Protein AF-A0A8W8MI41-F1 (afdb_monomer_lite)

Radius of gyration: 26.82 Å; chains: 1; bounding box: 64×25×85 Å

Structure (mmCIF, N/CA/C/O backbone):
data_AF-A0A8W8MI41-F1
#
_entry.id   AF-A0A8W8MI41-F1
#
loop_
_atom_site.group_PDB
_atom_site.id
_atom_site.type_symbol
_atom_site.label_atom_id
_atom_site.label_alt_id
_atom_site.label_comp_id
_atom_site.label_asym_id
_atom_site.label_entity_id
_atom_site.label_seq_id
_atom_site.pdbx_PDB_ins_code
_atom_site.Cartn_x
_atom_site.Cartn_y
_atom_site.Cartn_z
_atom_site.occupancy
_atom_site.B_iso_or_equiv
_atom_site.auth_seq_id
_atom_site.auth_comp_id
_atom_site.auth_asym_id
_atom_site.auth_atom_id
_atom_site.pdbx_PDB_model_num
ATOM 1 N N . MET A 1 1 ? -37.452 16.919 -21.781 1.00 44.41 1 MET A N 1
ATOM 2 C CA . MET A 1 1 ? -37.397 16.561 -20.348 1.00 44.41 1 MET A CA 1
ATOM 3 C C . MET A 1 1 ? -36.149 15.723 -20.161 1.00 44.41 1 MET A C 1
ATOM 5 O O . MET A 1 1 ? -36.185 14.518 -20.371 1.00 44.41 1 MET A O 1
ATOM 9 N N . GLU A 1 2 ? -35.014 16.382 -19.936 1.00 49.81 2 GLU A N 1
ATOM 10 C CA . GLU A 1 2 ? -33.754 15.677 -19.719 1.00 49.81 2 GLU A CA 1
ATOM 11 C C . GLU A 1 2 ? -33.772 15.072 -18.324 1.00 49.81 2 GLU A C 1
ATOM 13 O O . GLU A 1 2 ? -34.043 15.722 -17.318 1.00 49.81 2 GLU A O 1
ATOM 18 N N . THR A 1 3 ? -33.593 13.769 -18.298 1.00 41.47 3 THR A N 1
ATOM 19 C CA . THR A 1 3 ? -33.741 12.936 -17.123 1.00 41.47 3 THR A CA 1
ATOM 20 C C . THR A 1 3 ? -32.651 13.228 -16.082 1.00 41.47 3 THR A C 1
ATOM 22 O O . THR A 1 3 ? -31.471 13.292 -16.447 1.00 41.47 3 THR A O 1
ATOM 25 N N . PRO A 1 4 ? -32.992 13.309 -14.785 1.00 56.81 4 PRO A N 1
ATOM 26 C CA . PRO A 1 4 ? -32.084 13.742 -13.713 1.00 56.81 4 PRO A CA 1
ATOM 27 C C . PRO A 1 4 ? -30.830 12.863 -13.546 1.00 56.81 4 PRO A C 1
ATOM 29 O O . PRO A 1 4 ? -29.828 13.317 -12.998 1.00 56.81 4 PRO A O 1
ATOM 32 N N . TYR A 1 5 ? -30.836 11.634 -14.074 1.00 55.91 5 TYR A N 1
ATOM 33 C CA . TYR A 1 5 ? -29.678 10.737 -14.047 1.00 55.91 5 TYR A CA 1
ATOM 34 C C . TYR A 1 5 ? -28.509 11.203 -14.928 1.00 55.91 5 TYR A C 1
ATOM 36 O O . TYR A 1 5 ? -27.357 10.941 -14.592 1.00 55.91 5 TYR A O 1
ATOM 44 N N . LYS A 1 6 ? -28.765 11.918 -16.034 1.00 53.31 6 LYS A N 1
ATOM 45 C CA . LYS A 1 6 ? -27.692 12.420 -16.914 1.00 53.31 6 LYS A CA 1
ATOM 46 C C . LYS A 1 6 ? -26.886 13.524 -16.238 1.00 53.31 6 LYS A C 1
ATOM 48 O O . LYS A 1 6 ? -25.663 13.533 -16.334 1.00 53.31 6 LYS A O 1
ATOM 53 N N . LEU A 1 7 ? -27.568 14.412 -15.516 1.00 52.97 7 LEU A N 1
ATOM 54 C CA . LEU A 1 7 ? -26.931 15.502 -14.785 1.00 52.97 7 LEU A CA 1
ATOM 55 C C . LEU A 1 7 ? -26.087 14.966 -13.618 1.00 52.97 7 LEU A C 1
ATOM 57 O O . LEU A 1 7 ? -24.964 15.414 -13.419 1.00 52.97 7 LEU A O 1
ATOM 61 N N . PHE A 1 8 ? -26.577 13.943 -12.908 1.00 57.75 8 PHE A N 1
ATOM 62 C CA . PHE A 1 8 ? -25.845 13.315 -11.803 1.00 57.75 8 PHE A CA 1
ATOM 63 C C . PHE A 1 8 ? -24.556 12.611 -12.264 1.00 57.75 8 PHE A C 1
ATOM 65 O O . PHE A 1 8 ? -23.529 12.711 -11.597 1.00 57.75 8 PHE A O 1
ATOM 72 N N . MET A 1 9 ? -24.587 11.955 -13.431 1.00 54.53 9 MET A N 1
ATOM 73 C CA . MET A 1 9 ? -23.405 11.319 -14.032 1.00 54.53 9 MET A CA 1
ATOM 74 C C . MET A 1 9 ? -22.389 12.339 -14.562 1.00 54.53 9 MET A C 1
ATOM 76 O O . MET A 1 9 ? -21.188 12.120 -14.471 1.00 54.53 9 MET A O 1
ATOM 80 N N . LEU A 1 10 ? -22.847 13.470 -15.103 1.00 54.78 10 LEU A N 1
ATOM 81 C CA . LEU A 1 10 ? -21.949 14.530 -15.570 1.00 54.78 10 LEU A CA 1
ATOM 82 C C . LEU A 1 10 ? -21.269 15.251 -14.401 1.00 54.78 10 LEU A C 1
ATOM 84 O O . LEU A 1 10 ? -20.075 15.524 -14.472 1.00 54.78 10 LEU A O 1
ATOM 88 N N . ILE A 1 11 ? -21.996 15.504 -13.308 1.00 56.41 11 ILE A N 1
ATOM 89 C CA . ILE A 1 11 ? -21.445 16.136 -12.101 1.00 56.41 11 ILE A CA 1
ATOM 90 C C . ILE A 1 11 ? -20.394 15.235 -11.443 1.00 56.41 11 ILE A C 1
ATOM 92 O O . ILE A 1 11 ? -19.334 15.724 -11.061 1.00 56.41 11 ILE A O 1
ATOM 96 N N . SER A 1 12 ? -20.635 13.924 -11.345 1.00 54.53 12 SER A N 1
ATOM 97 C CA . SER A 1 12 ? -19.638 13.002 -10.790 1.00 54.53 12 SER A CA 1
ATOM 98 C C . SER A 1 12 ? -18.378 12.915 -11.658 1.00 54.53 12 SER A C 1
ATOM 100 O O . SER A 1 12 ? -17.282 12.867 -11.110 1.00 54.53 12 SER A O 1
ATOM 102 N N . VAL A 1 13 ? -18.501 12.978 -12.989 1.00 55.03 13 VAL A N 1
ATOM 103 C CA . VAL A 1 13 ? -17.345 13.040 -13.902 1.00 55.03 13 VAL A CA 1
ATOM 104 C C . VAL A 1 13 ? -16.582 14.362 -13.756 1.00 55.03 13 VAL A C 1
ATOM 106 O O . VAL A 1 13 ? -15.360 14.334 -13.641 1.00 55.03 13 VAL A O 1
ATOM 109 N N . TYR A 1 14 ? -17.265 15.509 -13.690 1.00 54.94 14 TYR A N 1
ATOM 110 C CA . TYR A 1 14 ? -16.615 16.818 -13.516 1.00 54.94 14 TYR A CA 1
ATOM 111 C C . TYR A 1 14 ? -15.880 16.942 -12.172 1.00 54.94 14 TYR A C 1
ATOM 113 O O . TYR A 1 14 ? -14.730 17.369 -12.136 1.00 54.94 14 TYR A O 1
ATOM 121 N N . LEU A 1 15 ? -16.480 16.470 -11.075 1.00 49.97 15 LEU A N 1
ATOM 122 C CA . LEU A 1 15 ? -15.845 16.500 -9.750 1.00 49.97 15 LEU A CA 1
ATOM 123 C C . LEU A 1 15 ? -14.623 15.567 -9.637 1.00 49.97 15 LEU A C 1
ATOM 125 O O . LEU A 1 15 ? -13.775 15.776 -8.768 1.00 49.97 15 LEU A O 1
ATOM 129 N N . VAL A 1 16 ? -14.510 14.561 -10.514 1.00 51.78 16 VAL A N 1
ATOM 130 C CA . VAL A 1 16 ? -13.309 13.718 -10.656 1.00 51.78 16 VAL A CA 1
ATOM 131 C C . VAL A 1 16 ? -12.193 14.451 -11.412 1.00 51.78 16 VAL A C 1
ATOM 133 O O . VAL A 1 16 ? -11.023 14.252 -11.087 1.00 51.78 16 VAL A O 1
ATOM 136 N N . TYR A 1 17 ? -12.525 15.323 -12.371 1.00 52.66 17 TYR A N 1
ATOM 137 C CA . TYR A 1 17 ? -11.544 16.139 -13.103 1.00 52.66 17 TYR A CA 1
ATOM 138 C C . TYR A 1 17 ? -10.939 17.261 -12.246 1.00 52.66 17 TYR A C 1
ATOM 140 O O . TYR A 1 17 ? -9.745 17.527 -12.363 1.00 52.66 17 TYR A O 1
ATOM 148 N N . ASP A 1 18 ? -11.723 17.866 -11.350 1.00 47.25 18 ASP A N 1
ATOM 149 C CA . ASP A 1 18 ? -11.274 18.989 -10.510 1.00 47.25 18 ASP A CA 1
ATOM 150 C C . ASP A 1 18 ? -10.476 18.570 -9.258 1.00 47.25 18 ASP A C 1
ATOM 152 O O . ASP A 1 18 ? -10.097 19.416 -8.449 1.00 47.25 18 ASP A O 1
ATOM 156 N N . GLY A 1 19 ? -10.210 17.273 -9.049 1.00 53.00 19 GLY A N 1
ATOM 157 C CA . GLY A 1 19 ? -9.360 16.789 -7.946 1.00 53.00 19 GLY A CA 1
ATOM 158 C C . GLY A 1 19 ? -9.880 17.091 -6.528 1.00 53.00 19 GLY A C 1
ATOM 159 O O . GLY A 1 19 ? -9.171 16.859 -5.550 1.00 53.00 19 GLY A O 1
ATOM 160 N N . LEU A 1 20 ? -11.115 17.592 -6.399 1.00 50.84 20 LEU A N 1
ATOM 161 C CA . LEU A 1 20 ? -11.752 17.962 -5.128 1.00 50.84 20 LEU A CA 1
ATOM 162 C C . LEU A 1 20 ? -12.263 16.752 -4.335 1.00 50.84 20 LEU A C 1
ATOM 164 O O . LEU A 1 20 ? -12.538 16.867 -3.141 1.00 50.84 20 LEU A O 1
ATOM 168 N N . TYR A 1 21 ? -12.345 15.579 -4.967 1.00 46.44 21 TYR A N 1
ATOM 169 C CA . TYR A 1 21 ? -12.475 14.314 -4.258 1.00 46.44 21 TYR A CA 1
ATOM 170 C C . TYR A 1 21 ? -11.097 13.696 -4.063 1.00 46.44 21 TYR A C 1
ATOM 172 O O . TYR A 1 21 ? -10.434 13.296 -5.020 1.00 46.44 21 TYR A O 1
ATOM 180 N N . GLN A 1 22 ? -10.689 13.538 -2.802 1.00 42.03 22 GLN A N 1
ATOM 181 C CA . GLN A 1 22 ? -9.656 12.566 -2.480 1.00 42.03 22 GLN A CA 1
ATOM 182 C C . GLN A 1 22 ? -10.185 11.200 -2.913 1.00 42.03 22 GLN A C 1
ATOM 184 O O . GLN A 1 22 ? -11.041 10.620 -2.241 1.00 42.03 22 GLN A O 1
ATOM 189 N N . VAL A 1 23 ? -9.680 10.675 -4.030 1.00 47.22 23 VAL A N 1
ATOM 190 C CA . VAL A 1 23 ? -9.797 9.252 -4.345 1.00 47.22 23 VAL A CA 1
ATOM 191 C C . VAL A 1 23 ? -8.897 8.539 -3.336 1.00 47.22 23 VAL A C 1
ATOM 193 O O . VAL A 1 23 ? -7.757 8.178 -3.599 1.00 47.22 23 VAL A O 1
ATOM 196 N N . SER A 1 24 ? -9.386 8.435 -2.103 1.00 50.12 24 SER A N 1
ATOM 197 C CA . SER A 1 24 ? -8.712 7.805 -0.968 1.00 50.12 24 SER A CA 1
ATOM 198 C C . SER A 1 24 ? -8.658 6.282 -1.115 1.00 50.12 24 SER A C 1
ATOM 200 O O . SER A 1 24 ? -8.007 5.600 -0.327 1.00 50.12 24 SER A O 1
ATOM 202 N N . ALA A 1 25 ? -9.282 5.748 -2.167 1.00 53.19 25 ALA A N 1
ATOM 203 C CA . ALA A 1 25 ? -9.136 4.374 -2.596 1.00 53.19 25 ALA A CA 1
ATOM 204 C C . ALA A 1 25 ? -8.048 4.280 -3.673 1.00 53.19 25 ALA A C 1
ATOM 206 O O . ALA A 1 25 ? -8.276 4.604 -4.841 1.00 53.19 25 ALA A O 1
ATOM 207 N N . GLN A 1 26 ? -6.876 3.777 -3.278 1.00 63.00 26 GLN A N 1
ATOM 208 C CA . GLN A 1 26 ? -5.920 3.195 -4.220 1.00 63.00 26 GLN A CA 1
ATOM 209 C C . GLN A 1 26 ? -6.673 2.110 -4.990 1.00 63.00 26 GLN A C 1
ATOM 211 O O . GLN A 1 26 ? -7.009 1.064 -4.439 1.00 63.00 26 GLN A O 1
ATOM 216 N N . SER A 1 27 ? -7.035 2.400 -6.231 1.00 56.28 27 SER A N 1
ATOM 217 C CA . SER A 1 27 ? -7.893 1.547 -7.046 1.00 56.28 27 SER A CA 1
ATOM 218 C C . SER A 1 27 ? -7.202 1.324 -8.385 1.00 56.28 27 SER A C 1
ATOM 220 O O . SER A 1 27 ? -6.853 2.270 -9.088 1.00 56.28 27 SER A O 1
ATOM 222 N N . GLY A 1 28 ? -6.912 0.059 -8.696 1.00 66.88 28 GLY A N 1
ATOM 223 C CA . GLY A 1 28 ? -6.155 -0.336 -9.883 1.00 66.88 28 GLY A CA 1
ATOM 224 C C . GLY A 1 28 ? -5.388 -1.653 -9.701 1.00 66.88 28 GLY A C 1
ATOM 225 O O . GLY A 1 28 ? -5.460 -2.266 -8.634 1.00 66.88 28 GLY A O 1
ATOM 226 N N . PRO A 1 29 ? -4.650 -2.104 -10.733 1.00 68.81 29 PRO A N 1
ATOM 227 C CA . PRO A 1 29 ? -3.720 -3.225 -10.609 1.00 68.81 29 PRO A CA 1
ATOM 228 C C . PRO A 1 29 ? -2.597 -2.887 -9.608 1.00 68.81 29 PRO A C 1
ATOM 230 O O . PRO A 1 29 ? -2.201 -1.729 -9.481 1.00 68.81 29 PRO A O 1
ATOM 233 N N . ASN A 1 30 ? -2.064 -3.897 -8.911 1.00 82.62 30 ASN A N 1
ATOM 234 C CA . ASN A 1 30 ? -0.948 -3.770 -7.952 1.00 82.62 30 ASN A CA 1
ATOM 235 C C . ASN A 1 30 ? -1.269 -3.026 -6.639 1.00 82.62 30 ASN A C 1
ATOM 237 O O . ASN A 1 30 ? -0.382 -2.437 -6.013 1.00 82.62 30 ASN A O 1
ATOM 241 N N . VAL A 1 31 ? -2.525 -3.093 -6.188 1.00 87.50 31 VAL A N 1
ATOM 242 C CA . VAL A 1 31 ? -2.935 -2.685 -4.836 1.00 87.50 31 VAL A CA 1
ATOM 243 C C . VAL A 1 31 ? -3.012 -3.917 -3.939 1.00 87.50 31 VAL A C 1
ATOM 245 O O . VAL A 1 31 ? -3.691 -4.893 -4.245 1.00 87.50 31 VAL A O 1
ATOM 248 N N . CYS A 1 32 ? -2.315 -3.858 -2.813 1.00 87.88 32 CYS A N 1
ATOM 249 C CA . CYS A 1 32 ? -2.237 -4.910 -1.817 1.00 87.88 32 CYS A CA 1
ATOM 250 C C . CYS A 1 32 ? -2.893 -4.432 -0.517 1.00 87.88 32 CYS A C 1
ATOM 252 O O . CYS A 1 32 ? -2.620 -3.338 -0.027 1.00 87.88 32 CYS A O 1
ATOM 254 N N . SER A 1 33 ? -3.728 -5.265 0.095 1.00 89.62 33 SER A N 1
ATOM 255 C CA . SER A 1 33 ? -4.327 -4.975 1.399 1.00 89.62 33 SER A CA 1
ATOM 256 C C . SER A 1 33 ? -3.592 -5.699 2.522 1.00 89.62 33 SER A C 1
ATOM 258 O O . SER A 1 33 ? -3.203 -6.857 2.365 1.00 89.62 33 SER A O 1
ATOM 260 N N . ARG A 1 34 ? -3.449 -5.054 3.681 1.00 88.19 34 ARG A N 1
ATOM 261 C CA . ARG A 1 34 ? -2.995 -5.700 4.918 1.00 88.19 34 ARG A CA 1
ATOM 262 C C . ARG A 1 34 ? -3.983 -5.417 6.042 1.00 88.19 34 ARG A C 1
ATOM 264 O O . ARG A 1 34 ? -4.451 -4.293 6.193 1.00 88.19 34 ARG A O 1
ATOM 271 N N . GLN A 1 35 ? -4.260 -6.429 6.856 1.00 91.56 35 GLN A N 1
ATOM 272 C CA . GLN A 1 35 ? -5.024 -6.261 8.085 1.00 91.56 35 GLN A CA 1
ATOM 273 C C . GLN A 1 35 ? -4.100 -5.721 9.180 1.00 91.56 35 GLN A C 1
ATOM 275 O O . GLN A 1 35 ? -3.047 -6.294 9.460 1.00 91.56 35 GLN A O 1
ATOM 280 N N . VAL A 1 36 ? -4.478 -4.593 9.768 1.00 92.38 36 VAL A N 1
ATOM 281 C CA . VAL A 1 36 ? -3.758 -3.948 10.863 1.00 92.38 36 VAL A CA 1
ATOM 282 C C . VAL A 1 36 ? -4.619 -4.017 12.112 1.00 92.38 36 VAL A C 1
ATOM 284 O O . VAL A 1 36 ? -5.814 -3.715 12.084 1.00 92.38 36 VAL A O 1
ATOM 287 N N . THR A 1 37 ? -3.997 -4.432 13.209 1.00 95.56 37 THR A N 1
ATOM 288 C CA . THR A 1 37 ? -4.626 -4.467 14.526 1.00 95.56 37 THR A CA 1
ATOM 289 C C . THR A 1 37 ? -4.279 -3.190 15.269 1.00 95.56 37 THR A C 1
ATOM 291 O O . THR A 1 37 ? -3.104 -2.849 15.401 1.00 95.56 37 THR A O 1
ATOM 294 N N . TYR A 1 38 ? -5.289 -2.504 15.789 1.00 94.44 38 TYR A N 1
ATOM 295 C CA . TYR A 1 38 ? -5.103 -1.378 16.695 1.00 94.44 38 TYR A CA 1
ATOM 296 C C . TYR A 1 38 ? -5.885 -1.607 17.983 1.00 94.44 38 TYR A C 1
ATOM 298 O O . TYR A 1 38 ? -6.873 -2.341 18.013 1.00 94.44 38 TYR A O 1
ATOM 306 N N . TYR A 1 39 ? -5.418 -0.987 19.060 1.00 95.25 39 TYR A N 1
ATOM 307 C CA . TYR A 1 39 ? -6.003 -1.145 20.382 1.00 95.25 39 TYR A CA 1
ATOM 308 C C . TYR A 1 39 ? -6.634 0.166 20.817 1.00 95.25 39 TYR A C 1
ATOM 310 O O . TYR A 1 39 ? -6.005 1.223 20.749 1.00 95.25 39 TYR A O 1
ATOM 318 N N . THR A 1 40 ? -7.868 0.096 21.297 1.00 96.12 40 THR A N 1
ATOM 319 C CA . THR A 1 40 ? -8.552 1.241 21.892 1.00 96.12 40 THR A CA 1
ATOM 320 C C . THR A 1 40 ? -8.781 0.962 23.365 1.00 96.12 40 THR A C 1
ATOM 322 O O . THR A 1 40 ? -9.179 -0.136 23.760 1.00 96.12 40 THR A O 1
ATOM 325 N N . ARG A 1 41 ? -8.486 1.965 24.193 1.00 97.00 41 ARG A N 1
ATOM 326 C CA . ARG A 1 41 ? -8.723 1.895 25.628 1.00 97.00 41 ARG A CA 1
ATOM 327 C C . ARG A 1 41 ? -10.186 2.203 25.895 1.00 97.00 41 ARG A C 1
ATOM 329 O O . ARG A 1 41 ? -10.626 3.332 25.707 1.00 97.00 41 ARG A O 1
ATOM 336 N N . GLU A 1 42 ? -10.903 1.206 26.381 1.00 95.56 42 GLU A N 1
ATOM 337 C CA . GLU A 1 42 ? -12.281 1.354 26.823 1.00 95.56 42 GLU A CA 1
ATOM 338 C C . GLU A 1 42 ? -12.369 1.187 28.334 1.00 95.56 42 GLU A C 1
ATOM 340 O O . GLU A 1 42 ? -11.438 0.714 28.998 1.00 95.56 42 GLU A O 1
ATOM 345 N N . ARG A 1 43 ? -13.482 1.659 28.889 1.00 94.88 43 ARG A N 1
ATOM 346 C CA . ARG A 1 43 ? -13.772 1.551 30.311 1.00 94.88 43 ARG A CA 1
ATOM 347 C C . ARG A 1 43 ? -15.128 0.896 30.481 1.00 94.88 43 ARG A C 1
ATOM 349 O O . ARG A 1 43 ? -16.099 1.352 29.887 1.00 94.88 43 ARG A O 1
ATOM 356 N N . ASP A 1 44 ? -15.172 -0.110 31.335 1.00 94.75 44 ASP A N 1
ATOM 357 C CA . ASP A 1 44 ? -16.410 -0.737 31.768 1.00 94.75 44 ASP A CA 1
ATOM 358 C C . ASP A 1 44 ? -16.629 -0.449 33.245 1.00 94.75 44 ASP A C 1
ATOM 360 O O . ASP A 1 44 ? -15.691 -0.225 34.023 1.00 94.75 44 ASP A O 1
ATOM 364 N N . CYS A 1 45 ? -17.898 -0.443 33.631 1.00 94.62 45 CYS A N 1
ATOM 365 C CA . CYS A 1 45 ? -18.256 -0.328 35.027 1.00 94.62 45 CYS A CA 1
ATOM 366 C C . CYS A 1 45 ? -17.925 -1.630 35.759 1.00 94.62 45 CYS A C 1
ATOM 368 O O . CYS A 1 45 ? -18.554 -2.651 35.499 1.00 94.62 45 CYS A O 1
ATOM 370 N N . ALA A 1 46 ? -16.956 -1.597 36.675 1.00 93.94 46 ALA A N 1
ATOM 371 C CA . ALA A 1 46 ? -16.564 -2.774 37.450 1.00 93.94 46 ALA A CA 1
ATOM 372 C C . ALA A 1 46 ? -17.284 -2.855 38.799 1.00 93.94 46 ALA A C 1
ATOM 374 O O . ALA A 1 46 ? -17.548 -3.952 39.283 1.00 93.94 46 ALA A O 1
ATOM 375 N N . TYR A 1 47 ? -17.634 -1.710 39.390 1.00 94.44 47 TYR A N 1
ATOM 376 C CA . TYR A 1 47 ? -18.478 -1.661 40.579 1.00 94.44 47 TYR A CA 1
ATOM 377 C C . TYR A 1 47 ? -19.463 -0.498 40.496 1.00 94.44 47 TYR A C 1
ATOM 379 O O . TYR A 1 47 ? -19.082 0.661 40.279 1.00 94.44 47 TYR A O 1
ATOM 387 N N . ARG A 1 48 ? -20.740 -0.834 40.674 1.00 94.81 48 ARG A N 1
ATOM 388 C CA . ARG A 1 48 ? -21.875 0.071 40.535 1.00 94.81 48 ARG A CA 1
ATOM 389 C C . ARG A 1 48 ? -22.572 0.213 41.883 1.00 94.81 48 ARG A C 1
ATOM 391 O O . ARG A 1 48 ? -22.830 -0.791 42.541 1.00 94.81 48 ARG A O 1
ATOM 398 N N . ASP A 1 49 ? -22.867 1.447 42.271 1.00 93.19 49 ASP A N 1
ATOM 399 C CA . ASP A 1 49 ? -23.733 1.734 43.409 1.00 93.19 49 ASP A CA 1
ATOM 400 C C . ASP A 1 49 ? -25.122 2.188 42.927 1.00 93.19 49 ASP A C 1
ATOM 402 O O . ASP A 1 49 ? -25.442 2.149 41.735 1.00 93.19 49 ASP A O 1
ATOM 406 N N . TRP A 1 50 ? -25.979 2.565 43.872 1.00 92.19 50 TRP A N 1
ATOM 407 C CA . TRP A 1 50 ? -27.353 2.997 43.622 1.00 92.19 50 TRP A CA 1
ATOM 408 C C . TRP A 1 50 ? -27.462 4.344 42.887 1.00 92.19 50 TRP A C 1
ATOM 410 O O . TRP A 1 50 ? -28.524 4.642 42.348 1.00 92.19 50 TRP A O 1
ATOM 420 N N . LEU A 1 51 ? -26.386 5.136 42.822 1.00 91.69 51 LEU A N 1
ATOM 421 C CA . LEU A 1 51 ? -26.363 6.437 42.152 1.00 91.69 51 LEU A CA 1
ATOM 422 C C . LEU A 1 51 ? -25.729 6.340 40.758 1.00 91.69 51 LEU A C 1
ATOM 424 O O . LEU A 1 51 ? -26.289 6.861 39.796 1.00 91.69 51 LEU A O 1
ATOM 428 N N . SER A 1 52 ? -24.566 5.690 40.618 1.00 93.25 52 SER A N 1
ATOM 429 C CA . SER A 1 52 ? -23.888 5.515 39.324 1.00 93.25 52 SER A CA 1
ATOM 430 C C . SER A 1 52 ? -22.743 4.483 39.380 1.00 93.25 52 SER A C 1
ATOM 432 O O . SER A 1 52 ? -22.645 3.656 40.287 1.00 93.25 52 SER A O 1
ATOM 434 N N . CYS A 1 53 ? -21.865 4.484 38.372 1.00 94.75 53 CYS A N 1
ATOM 435 C CA . CYS A 1 53 ? -20.663 3.664 38.402 1.00 94.75 53 CYS A CA 1
ATOM 436 C C . CYS A 1 53 ? -19.535 4.347 39.187 1.00 94.75 53 CYS A C 1
ATOM 438 O O . CYS A 1 53 ? -19.028 5.391 38.767 1.00 94.75 53 CYS A O 1
ATOM 440 N N . ARG A 1 54 ? -19.112 3.734 40.297 1.00 95.44 54 ARG A N 1
ATOM 441 C CA . ARG A 1 54 ? -18.127 4.315 41.224 1.00 95.44 54 ARG A CA 1
ATOM 442 C C . ARG A 1 54 ? -16.695 3.873 40.952 1.00 95.44 54 ARG A C 1
ATOM 444 O O . ARG A 1 54 ? -15.760 4.610 41.253 1.00 95.44 54 ARG A O 1
ATOM 451 N N . TYR A 1 55 ? -16.517 2.695 40.361 1.00 94.94 55 TYR A N 1
ATOM 452 C CA . TYR A 1 55 ? -15.206 2.196 39.962 1.00 94.94 55 TYR A CA 1
ATOM 453 C C . TYR A 1 55 ? -15.246 1.656 38.534 1.00 94.94 55 TYR A C 1
ATOM 455 O O . TYR A 1 55 ? -16.030 0.762 38.201 1.00 94.94 55 TYR A O 1
ATOM 463 N N . TYR A 1 56 ? -14.365 2.202 37.699 1.00 95.44 56 TYR A N 1
ATOM 464 C CA . TYR A 1 56 ? -14.205 1.808 36.306 1.00 95.44 56 TYR A CA 1
ATOM 465 C C . TYR A 1 56 ? -12.979 0.919 36.158 1.00 95.44 56 TYR A C 1
ATOM 467 O O . TYR A 1 56 ? -11.888 1.271 36.610 1.00 95.44 56 TYR A O 1
ATOM 475 N N . ARG A 1 57 ? -13.145 -0.199 35.454 1.00 96.56 57 ARG A N 1
ATOM 476 C CA . ARG A 1 57 ? -12.026 -1.009 34.979 1.00 96.56 57 ARG A CA 1
ATOM 477 C C . ARG A 1 57 ? -11.730 -0.619 33.542 1.00 96.56 57 ARG A C 1
ATOM 479 O O . ARG A 1 57 ? -12.624 -0.576 32.703 1.00 96.56 57 ARG A O 1
ATOM 486 N N . TYR A 1 58 ? -10.462 -0.358 33.264 1.00 94.88 58 TYR A N 1
ATOM 487 C CA . TYR A 1 58 ? -9.996 -0.094 31.912 1.00 94.88 58 TYR A CA 1
ATOM 488 C C . TYR A 1 58 ? -9.480 -1.378 31.287 1.00 94.88 58 TYR A C 1
ATOM 490 O O . TYR A 1 58 ? -8.827 -2.184 31.952 1.00 94.88 58 TYR A O 1
ATOM 498 N N . PHE A 1 59 ? -9.750 -1.547 30.004 1.00 95.75 59 PHE A N 1
ATOM 499 C CA . PHE A 1 59 ? -9.265 -2.677 29.232 1.00 95.75 59 PHE A CA 1
ATOM 500 C C . PHE A 1 59 ? -9.008 -2.243 27.790 1.00 95.75 59 PHE A C 1
ATOM 502 O O . PHE A 1 59 ? -9.499 -1.211 27.327 1.00 95.75 59 PHE A O 1
ATOM 509 N N . LEU A 1 60 ? -8.168 -3.009 27.103 1.00 97.06 60 LEU A N 1
ATOM 510 C CA . LEU A 1 60 ? -7.836 -2.773 25.706 1.00 97.06 60 LEU A CA 1
ATOM 511 C C . LEU A 1 60 ? -8.730 -3.658 24.844 1.00 97.06 60 LEU A C 1
ATOM 513 O O . LEU A 1 60 ? -8.674 -4.882 24.958 1.00 97.06 60 LEU A O 1
ATOM 517 N N . LYS A 1 61 ? -9.535 -3.044 23.976 1.00 96.75 61 LYS A N 1
ATOM 518 C CA . LYS A 1 61 ? -10.220 -3.762 22.899 1.00 96.75 61 LYS A CA 1
ATOM 519 C C . LYS A 1 61 ? -9.357 -3.728 21.648 1.00 96.75 61 LYS A C 1
ATOM 521 O O . LYS A 1 61 ? -8.866 -2.667 21.259 1.00 96.75 61 LYS A O 1
ATOM 526 N N . ALA A 1 62 ? -9.162 -4.896 21.047 1.00 95.88 62 ALA A N 1
ATOM 527 C CA . ALA A 1 62 ? -8.485 -5.038 19.770 1.00 95.88 62 ALA A CA 1
ATOM 528 C C . ALA A 1 62 ? -9.495 -4.852 18.635 1.00 95.88 62 ALA A C 1
ATOM 530 O O . ALA A 1 62 ? -10.556 -5.474 18.629 1.00 95.88 62 ALA A O 1
ATOM 531 N N . TYR A 1 63 ? -9.138 -4.017 17.671 1.00 94.69 63 TYR A N 1
ATOM 532 C CA . TYR A 1 63 ? -9.912 -3.760 16.469 1.00 94.69 63 TYR A CA 1
ATOM 533 C C . TYR A 1 63 ? -9.057 -4.052 15.242 1.00 94.69 63 TYR A C 1
ATOM 535 O O . TYR A 1 63 ? -7.850 -3.800 15.233 1.00 94.69 63 TYR A O 1
ATOM 543 N N . PHE A 1 64 ? -9.696 -4.563 14.192 1.00 93.19 64 PHE A N 1
ATOM 544 C CA . PHE A 1 64 ? -9.046 -4.840 12.919 1.00 93.19 64 PHE A CA 1
ATOM 545 C C . PHE A 1 64 ? -9.487 -3.813 11.883 1.00 93.19 64 PHE A C 1
ATOM 547 O O . PHE A 1 64 ? -10.680 -3.590 11.684 1.00 93.19 64 PHE A O 1
ATOM 554 N N . ARG A 1 65 ? -8.521 -3.208 11.200 1.00 89.75 65 ARG A N 1
ATOM 555 C CA . ARG A 1 65 ? -8.746 -2.335 10.048 1.00 89.75 65 ARG A CA 1
ATOM 556 C C . ARG A 1 65 ? -7.971 -2.885 8.863 1.00 89.75 65 ARG A C 1
ATOM 558 O O . ARG A 1 65 ? -6.813 -3.265 9.002 1.00 89.75 65 ARG A O 1
ATOM 565 N N . THR A 1 66 ? -8.592 -2.897 7.694 1.00 88.75 66 THR A N 1
ATOM 566 C CA . THR A 1 66 ? -7.885 -3.193 6.448 1.00 88.75 66 THR A CA 1
ATOM 567 C C . THR A 1 66 ? -7.278 -1.906 5.907 1.00 88.75 66 THR A C 1
ATOM 569 O O . THR A 1 66 ? -7.994 -0.941 5.651 1.00 88.75 66 THR A O 1
ATOM 572 N N . GLU A 1 67 ? -5.961 -1.890 5.735 1.00 86.88 67 GLU A N 1
ATOM 573 C CA . GLU A 1 67 ? -5.235 -0.806 5.077 1.00 86.88 67 GLU A CA 1
ATOM 574 C C . GLU A 1 67 ? -4.837 -1.243 3.667 1.00 86.88 67 GLU A C 1
ATOM 576 O O . GLU A 1 67 ? -4.226 -2.300 3.480 1.00 86.88 67 GLU A O 1
ATOM 581 N N . SER A 1 68 ? -5.177 -0.432 2.666 1.00 86.56 68 SER A N 1
ATOM 582 C CA . SER A 1 68 ? -4.711 -0.598 1.289 1.00 86.56 68 SER A CA 1
ATOM 583 C C . SER A 1 68 ? -3.387 0.140 1.086 1.00 86.56 68 SER A C 1
ATOM 585 O O . SER A 1 68 ? -3.270 1.321 1.429 1.00 86.56 68 SER A O 1
ATOM 587 N N . LYS A 1 69 ? -2.404 -0.549 0.509 1.00 88.31 69 LYS A N 1
ATOM 588 C CA . LYS A 1 69 ? -1.118 0.009 0.080 1.00 88.31 69 LYS A CA 1
ATOM 589 C C . LYS A 1 69 ? -0.779 -0.466 -1.333 1.00 88.31 69 LYS A C 1
ATOM 591 O O . LYS A 1 69 ? -1.288 -1.487 -1.789 1.00 88.31 69 LYS A O 1
ATOM 596 N N . CYS A 1 70 ? 0.148 0.207 -2.005 1.00 89.44 70 CYS A N 1
ATOM 597 C CA . CYS A 1 70 ? 0.744 -0.360 -3.212 1.00 89.44 70 CYS A CA 1
ATOM 598 C C . CYS A 1 70 ? 1.501 -1.656 -2.878 1.00 89.44 70 CYS A C 1
ATOM 600 O O . CYS A 1 70 ? 2.074 -1.801 -1.790 1.00 89.44 70 CYS A O 1
ATOM 602 N N . CYS A 1 71 ? 1.458 -2.619 -3.798 1.00 89.06 71 CYS A N 1
ATOM 603 C CA . CYS A 1 71 ? 2.193 -3.870 -3.667 1.00 89.06 71 CYS A CA 1
ATOM 604 C C . CYS A 1 71 ? 3.712 -3.637 -3.629 1.00 89.06 71 CYS A C 1
ATOM 606 O O . CYS A 1 71 ? 4.207 -2.554 -3.941 1.00 89.06 71 CYS A O 1
ATOM 608 N N . SER A 1 72 ? 4.461 -4.659 -3.208 1.00 88.44 72 SER A N 1
ATOM 609 C CA . SER A 1 72 ? 5.924 -4.573 -3.137 1.00 88.44 72 SER A CA 1
ATOM 610 C C . SER A 1 72 ? 6.510 -4.191 -4.498 1.00 88.44 72 SER A C 1
ATOM 612 O O . SER A 1 72 ? 6.133 -4.780 -5.508 1.00 88.44 72 SER A O 1
ATOM 614 N N . GLY A 1 73 ? 7.407 -3.204 -4.517 1.00 87.44 73 GLY A N 1
ATOM 615 C CA . GLY A 1 73 ? 7.994 -2.680 -5.753 1.00 87.44 73 GLY A CA 1
ATOM 616 C C . GLY A 1 73 ? 7.135 -1.645 -6.490 1.00 87.44 73 GLY A C 1
ATOM 617 O O . GLY A 1 73 ? 7.505 -1.235 -7.582 1.00 87.44 73 GLY A O 1
ATOM 618 N N . TYR A 1 74 ? 6.023 -1.188 -5.905 1.00 89.19 74 TYR A N 1
ATOM 619 C CA . TYR A 1 74 ? 5.199 -0.103 -6.444 1.00 89.19 74 TYR A CA 1
ATOM 620 C C . TYR A 1 74 ? 5.102 1.070 -5.460 1.00 89.19 74 TYR A C 1
ATOM 622 O O . TYR A 1 74 ? 5.053 0.879 -4.242 1.00 89.19 74 TYR A O 1
ATOM 630 N N . LYS A 1 75 ? 5.027 2.297 -5.984 1.00 88.56 75 LYS A N 1
ATOM 631 C CA . LYS A 1 75 ? 4.893 3.540 -5.211 1.00 88.56 75 LYS A CA 1
ATOM 632 C C . LYS A 1 75 ? 3.621 4.283 -5.607 1.00 88.56 75 LYS A C 1
ATOM 634 O O . LYS A 1 75 ? 3.217 4.266 -6.764 1.00 88.56 75 LYS A O 1
ATOM 639 N N . ASN A 1 76 ? 2.991 4.945 -4.636 1.00 87.50 76 ASN A N 1
ATOM 640 C CA . ASN A 1 76 ? 1.818 5.767 -4.904 1.00 87.50 76 ASN A CA 1
ATOM 641 C C . ASN A 1 76 ? 2.234 7.097 -5.547 1.00 87.50 76 ASN A C 1
ATOM 643 O O . ASN A 1 76 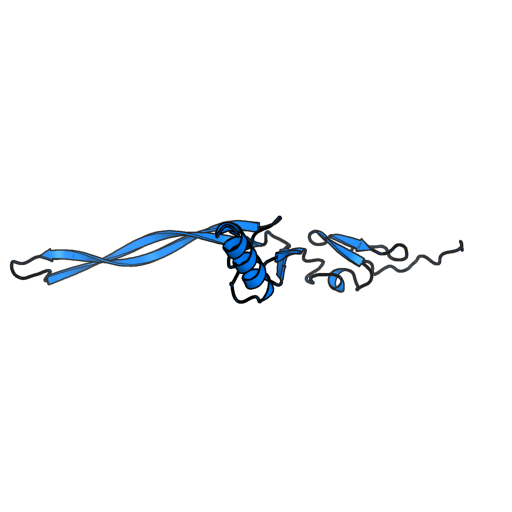? 2.948 7.887 -4.927 1.00 87.50 76 ASN A O 1
ATOM 647 N N . VAL A 1 77 ? 1.769 7.329 -6.770 1.00 83.69 77 VAL A N 1
ATOM 648 C CA . VAL A 1 77 ? 1.933 8.575 -7.519 1.00 83.69 77 VAL A CA 1
ATOM 649 C C . VAL A 1 77 ? 0.531 9.026 -7.929 1.00 83.69 77 VAL A C 1
ATOM 651 O O . VAL A 1 77 ? -0.141 8.364 -8.716 1.00 83.69 77 VAL A O 1
ATOM 654 N N . GLY A 1 78 ? 0.030 10.101 -7.312 1.00 79.88 78 GLY A N 1
ATOM 655 C CA . GLY A 1 78 ? -1.292 10.661 -7.633 1.00 79.88 78 GLY A CA 1
ATOM 656 C C . GLY A 1 78 ? -2.466 9.685 -7.462 1.00 79.88 78 GLY A C 1
ATOM 657 O O . GLY A 1 78 ? -3.407 9.721 -8.249 1.00 79.88 78 GLY A O 1
ATOM 658 N N . GLY A 1 79 ? -2.407 8.772 -6.484 1.00 78.19 79 GLY A N 1
ATOM 659 C CA . GLY A 1 79 ? -3.463 7.776 -6.255 1.00 78.19 79 GLY A CA 1
ATOM 660 C C . GLY A 1 79 ? -3.339 6.492 -7.086 1.00 78.19 79 GLY A C 1
ATOM 661 O O . GLY A 1 79 ? -4.104 5.555 -6.862 1.00 78.19 79 GLY A O 1
ATOM 662 N N . ARG A 1 80 ? -2.349 6.398 -7.983 1.00 81.62 80 ARG A N 1
ATOM 663 C CA . ARG A 1 80 ? -2.036 5.190 -8.763 1.00 81.62 80 ARG A CA 1
ATOM 664 C C . ARG A 1 80 ? -0.750 4.538 -8.266 1.00 81.62 80 ARG A C 1
ATOM 666 O O . ARG A 1 80 ? 0.147 5.217 -7.774 1.00 81.62 80 ARG A O 1
ATOM 673 N N . CYS A 1 81 ? -0.670 3.215 -8.370 1.00 87.06 81 CYS A N 1
ATOM 674 C CA . CYS A 1 81 ? 0.532 2.465 -8.020 1.00 87.06 81 CYS A CA 1
ATOM 675 C C . CYS A 1 81 ? 1.417 2.313 -9.259 1.00 87.06 81 CYS A C 1
ATOM 677 O O . CYS A 1 81 ? 1.111 1.525 -10.152 1.00 87.06 81 CYS A O 1
ATOM 679 N N . GLU A 1 82 ? 2.505 3.077 -9.306 1.00 87.06 82 GLU A N 1
ATOM 680 C CA . GLU A 1 82 ? 3.510 3.008 -10.367 1.00 87.06 82 GLU A CA 1
ATOM 681 C C . GLU A 1 82 ? 4.662 2.083 -9.962 1.00 87.06 82 GLU A C 1
ATOM 683 O O . GLU A 1 82 ? 5.028 2.060 -8.782 1.00 87.06 82 GLU A O 1
ATOM 688 N N . PRO A 1 83 ? 5.238 1.311 -10.898 1.00 89.12 83 PRO A N 1
ATOM 689 C CA . PRO A 1 83 ? 6.379 0.457 -10.601 1.00 89.12 83 PRO A CA 1
ATOM 690 C C . PRO A 1 83 ? 7.614 1.291 -10.233 1.00 89.12 83 PRO A C 1
ATOM 692 O O . PRO A 1 83 ? 7.862 2.368 -10.781 1.00 89.12 83 PRO A O 1
ATOM 695 N N . VAL A 1 84 ? 8.390 0.777 -9.284 1.00 90.19 84 VAL A N 1
ATOM 696 C CA . VAL A 1 84 ? 9.682 1.322 -8.871 1.00 90.19 84 VAL A CA 1
ATOM 697 C C . VAL A 1 84 ? 10.771 0.540 -9.596 1.00 90.19 84 VAL A C 1
ATOM 699 O O . VAL A 1 84 ? 10.929 -0.658 -9.382 1.00 90.19 84 VAL A O 1
ATOM 702 N N . CYS A 1 85 ? 11.532 1.227 -10.438 1.00 90.88 85 CYS A N 1
ATOM 703 C CA . CYS A 1 85 ? 12.696 0.690 -11.125 1.00 90.88 85 CYS A CA 1
ATOM 704 C C . CYS A 1 85 ? 13.963 1.205 -10.438 1.00 90.88 85 CYS A C 1
ATOM 706 O O . CYS A 1 85 ? 14.236 2.407 -10.472 1.00 90.88 85 CYS A O 1
ATOM 708 N N . PHE A 1 86 ? 14.730 0.316 -9.798 1.00 88.19 86 PHE A N 1
ATOM 709 C CA . PHE A 1 86 ? 16.022 0.625 -9.171 1.00 88.19 86 PHE A CA 1
ATOM 710 C C . PHE A 1 86 ? 15.960 1.81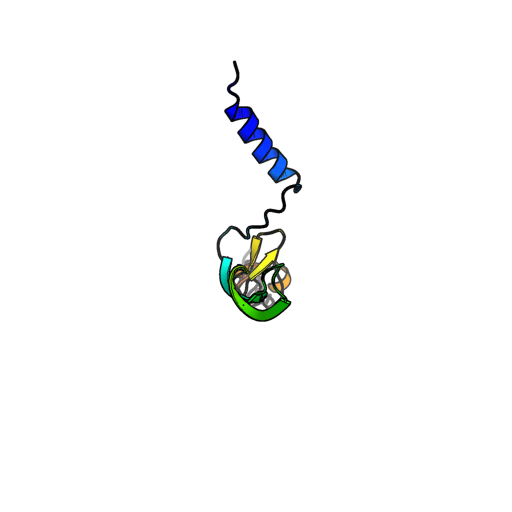3 -8.193 1.00 88.19 86 PHE A C 1
ATOM 712 O O . PHE A 1 86 ? 16.837 2.674 -8.161 1.00 88.19 86 PHE A O 1
ATOM 719 N N . GLY A 1 87 ? 14.882 1.880 -7.405 1.00 87.12 87 GLY A N 1
ATOM 720 C CA . GLY A 1 87 ? 14.649 2.926 -6.401 1.00 87.12 87 GLY A CA 1
ATOM 721 C C . GLY A 1 87 ? 14.031 4.227 -6.933 1.00 87.12 87 GLY A C 1
ATOM 722 O O . GLY A 1 87 ? 13.706 5.107 -6.135 1.00 87.12 87 GLY A O 1
ATOM 723 N N . MET A 1 88 ? 13.809 4.347 -8.244 1.00 88.06 88 MET A N 1
ATOM 724 C CA . MET A 1 88 ? 13.171 5.503 -8.883 1.00 88.06 88 MET A CA 1
ATOM 725 C C . MET A 1 88 ? 11.844 5.121 -9.551 1.00 88.06 88 MET A C 1
ATOM 727 O O . MET A 1 88 ? 11.617 3.969 -9.906 1.00 88.06 88 MET A O 1
ATOM 731 N N . THR A 1 89 ? 10.946 6.089 -9.724 1.00 86.06 89 THR A N 1
ATOM 732 C CA . THR A 1 89 ? 9.664 5.903 -10.427 1.00 86.06 89 THR A CA 1
ATOM 733 C C . THR A 1 89 ? 9.719 6.507 -11.826 1.00 86.06 89 THR A C 1
ATOM 735 O O . THR A 1 89 ? 10.445 7.472 -12.075 1.00 86.06 89 THR A O 1
ATOM 738 N N . GLY A 1 90 ? 8.935 5.952 -12.750 1.00 84.50 90 GLY A N 1
ATOM 739 C CA . GLY A 1 90 ? 8.880 6.432 -14.129 1.00 84.50 90 GLY A CA 1
ATOM 740 C C . GLY A 1 90 ? 10.182 6.189 -14.901 1.00 84.50 90 GLY A C 1
ATOM 741 O O . GLY A 1 90 ? 10.889 5.210 -14.674 1.00 84.50 90 GLY A O 1
ATOM 742 N N . ARG A 1 91 ? 10.500 7.083 -15.845 1.00 85.44 91 ARG A N 1
ATOM 743 C CA . ARG A 1 91 ? 11.645 6.922 -16.763 1.00 85.44 91 ARG A CA 1
ATOM 744 C C . ARG A 1 91 ? 13.011 7.073 -16.096 1.00 85.44 91 ARG A C 1
ATOM 746 O O . ARG A 1 91 ? 13.998 6.542 -16.597 1.00 85.44 91 ARG A O 1
ATOM 753 N N . GLN A 1 92 ? 13.076 7.766 -14.961 1.00 86.69 92 GLN A N 1
ATOM 754 C CA . GLN A 1 92 ? 14.332 8.044 -14.261 1.00 86.69 92 GLN A CA 1
ATOM 755 C C . GLN A 1 92 ? 15.040 6.762 -13.803 1.00 86.69 92 GLN A C 1
ATOM 757 O O . GLN A 1 92 ? 16.261 6.682 -13.893 1.00 86.69 92 GLN A O 1
ATOM 762 N N . GLY A 1 93 ? 14.281 5.731 -13.409 1.00 86.25 93 GLY A N 1
ATOM 763 C CA . GLY A 1 93 ? 14.837 4.424 -13.032 1.00 86.25 93 GLY A CA 1
ATOM 764 C C . GLY A 1 93 ? 15.472 3.646 -14.185 1.00 86.25 93 GLY A C 1
ATOM 765 O O . GLY A 1 93 ? 16.256 2.733 -13.948 1.00 86.25 93 GLY A O 1
ATOM 766 N N . CYS A 1 94 ? 15.175 4.039 -15.423 1.00 88.62 94 CYS A N 1
ATOM 767 C CA . CYS A 1 94 ? 15.685 3.444 -16.656 1.00 88.62 94 CYS A CA 1
ATOM 768 C C . CYS A 1 94 ? 16.592 4.432 -17.411 1.00 88.62 94 CYS A C 1
ATOM 770 O O . CYS A 1 94 ? 16.518 4.548 -18.635 1.00 88.62 94 CYS A O 1
ATOM 772 N N . SER A 1 95 ? 17.367 5.236 -16.671 1.00 87.38 95 SER A N 1
ATOM 773 C CA . SER A 1 95 ? 18.288 6.246 -17.217 1.00 87.38 95 SER A CA 1
ATOM 774 C C . SER A 1 95 ? 17.635 7.287 -18.144 1.00 87.38 95 SER A C 1
ATOM 776 O O . SER A 1 95 ? 18.306 7.877 -18.982 1.00 87.38 95 SER A O 1
ATOM 778 N N . ASN A 1 96 ? 16.330 7.547 -17.993 1.00 88.12 96 ASN A N 1
ATOM 779 C CA . ASN A 1 96 ? 15.512 8.400 -18.873 1.00 88.12 96 ASN A CA 1
ATOM 780 C C . ASN A 1 96 ? 15.434 7.957 -20.349 1.00 88.12 96 ASN A C 1
ATOM 782 O O . ASN A 1 96 ? 14.837 8.667 -21.155 1.00 88.12 96 ASN A O 1
ATOM 786 N N . VAL A 1 97 ? 15.968 6.780 -20.683 1.00 87.69 97 VAL A N 1
ATOM 787 C CA . VAL A 1 97 ? 16.037 6.194 -22.039 1.00 87.69 97 VAL A CA 1
ATOM 788 C C . VAL A 1 97 ? 15.244 4.881 -22.130 1.00 87.69 97 VAL A C 1
ATOM 790 O O . VAL A 1 97 ? 15.507 3.992 -22.942 1.00 87.69 97 VAL A O 1
ATOM 793 N N . GLY A 1 98 ? 14.274 4.736 -21.229 1.00 87.50 98 GLY A N 1
ATOM 794 C CA . GLY A 1 98 ? 13.369 3.603 -21.154 1.00 87.50 98 GLY A CA 1
ATOM 795 C C . GLY A 1 98 ? 12.161 3.905 -20.273 1.00 87.50 98 GLY A C 1
ATOM 796 O O . GLY A 1 98 ? 12.120 4.911 -19.558 1.00 87.50 98 GLY A O 1
ATOM 797 N N . ASN A 1 99 ? 11.165 3.025 -20.324 1.00 89.25 99 ASN A N 1
ATOM 798 C CA . ASN A 1 99 ? 9.973 3.090 -19.481 1.00 89.25 99 ASN A CA 1
ATOM 799 C C . ASN A 1 99 ? 9.975 1.946 -18.463 1.00 89.25 99 ASN A C 1
ATOM 801 O O . ASN A 1 99 ? 10.306 0.810 -18.795 1.00 89.25 99 ASN A O 1
ATOM 805 N N . CYS A 1 100 ? 9.575 2.249 -17.230 1.00 89.62 100 CYS A N 1
ATOM 806 C CA . CYS A 1 100 ? 9.424 1.257 -16.172 1.00 89.62 100 CYS A CA 1
ATOM 807 C C . CYS A 1 100 ? 8.107 0.490 -16.380 1.00 89.62 100 CYS A C 1
ATOM 809 O O . CYS A 1 100 ? 7.031 1.079 -16.272 1.00 89.62 100 CYS A O 1
ATOM 811 N N . GLU A 1 101 ? 8.183 -0.798 -16.719 1.00 87.31 101 GLU A N 1
ATOM 812 C CA . GLU A 1 101 ? 7.001 -1.648 -16.962 1.00 87.31 101 GLU A CA 1
ATOM 813 C C . GLU A 1 101 ? 6.637 -2.497 -15.740 1.00 87.31 101 GLU A C 1
ATOM 815 O O . GLU A 1 101 ? 5.475 -2.851 -15.539 1.00 87.31 101 GLU A O 1
ATOM 820 N N . GLY A 1 102 ? 7.620 -2.781 -14.889 1.00 86.00 102 GLY A N 1
ATOM 821 C CA . GLY A 1 102 ? 7.454 -3.545 -13.662 1.00 86.00 102 GLY A CA 1
ATOM 822 C C . GLY A 1 102 ? 8.541 -3.204 -12.645 1.00 86.00 102 GLY A C 1
ATOM 823 O O . GLY A 1 102 ? 9.467 -2.456 -12.966 1.00 86.00 102 GLY A O 1
ATOM 824 N N . PRO A 1 103 ? 8.436 -3.725 -11.414 1.00 87.69 103 PRO A N 1
ATOM 825 C CA . PRO A 1 103 ? 9.459 -3.520 -10.399 1.00 87.69 103 PRO A CA 1
ATOM 826 C C . PRO A 1 103 ? 10.816 -4.012 -10.910 1.00 87.69 103 PRO A C 1
ATOM 828 O O . PRO A 1 103 ? 10.919 -5.126 -11.427 1.00 87.69 103 PRO A O 1
ATOM 831 N N . ASP A 1 104 ? 11.822 -3.140 -10.837 1.00 87.81 104 ASP A N 1
ATOM 832 C CA . ASP A 1 104 ? 13.182 -3.366 -11.354 1.00 87.81 104 ASP A CA 1
ATOM 833 C C . ASP A 1 104 ? 13.239 -3.856 -12.819 1.00 87.81 104 ASP A C 1
ATOM 835 O O . ASP A 1 104 ? 14.206 -4.487 -13.246 1.00 87.81 104 ASP A O 1
ATOM 839 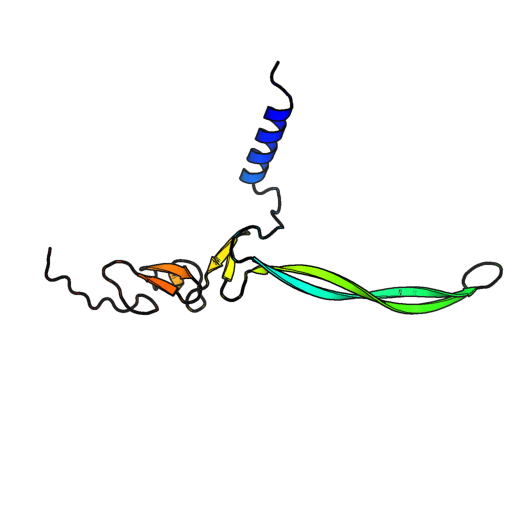N N . THR A 1 105 ? 12.198 -3.551 -13.608 1.00 88.69 105 THR A N 1
ATOM 840 C CA . THR A 1 105 ? 12.048 -3.997 -14.997 1.00 88.69 105 THR A CA 1
ATOM 841 C C . THR A 1 105 ? 11.841 -2.805 -15.926 1.00 88.69 105 THR A C 1
ATOM 843 O O . THR A 1 105 ? 10.772 -2.188 -15.969 1.00 88.69 105 THR A O 1
ATOM 846 N N . CYS A 1 106 ? 12.875 -2.509 -16.710 1.00 89.81 106 CYS A N 1
ATOM 847 C CA . CYS A 1 106 ? 12.898 -1.417 -17.673 1.00 89.81 106 CYS A CA 1
ATOM 848 C C . CYS A 1 106 ? 12.734 -1.918 -19.110 1.00 89.81 106 CYS A C 1
ATOM 850 O O . CYS A 1 106 ? 13.477 -2.792 -19.560 1.00 89.81 106 CYS A O 1
ATOM 852 N N . ARG A 1 107 ? 11.827 -1.297 -19.871 1.00 90.25 107 ARG A N 1
ATOM 853 C CA . ARG A 1 107 ? 11.807 -1.390 -21.333 1.00 90.25 107 ARG A CA 1
ATOM 854 C C . ARG A 1 107 ? 12.628 -0.251 -21.919 1.00 90.25 107 ARG A C 1
ATOM 856 O O . ARG A 1 107 ? 12.168 0.890 -21.950 1.00 90.25 107 ARG A O 1
ATOM 863 N N . CYS A 1 108 ? 13.832 -0.578 -22.369 1.00 89.00 108 CYS A N 1
ATOM 864 C CA . CYS A 1 108 ? 14.744 0.360 -23.013 1.00 89.00 108 CYS A CA 1
ATOM 865 C C . CYS A 1 108 ? 14.310 0.688 -24.443 1.00 89.00 108 CYS A C 1
ATOM 867 O O . CYS A 1 108 ? 13.720 -0.155 -25.125 1.00 89.00 108 CYS A O 1
ATOM 869 N N . ASP A 1 109 ? 14.652 1.888 -24.901 1.00 87.56 109 ASP A N 1
ATOM 870 C CA . ASP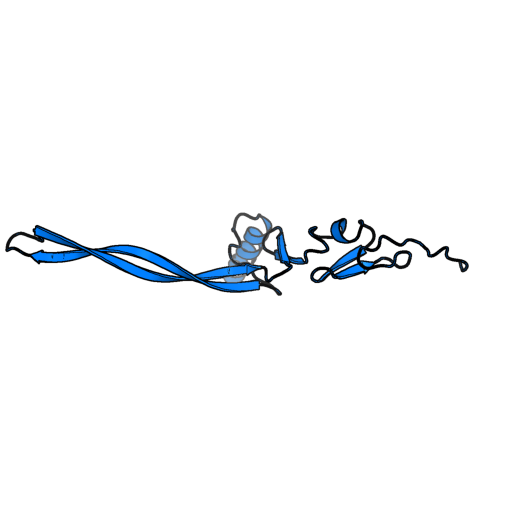 A 1 109 ? 14.554 2.246 -26.314 1.00 87.56 109 ASP A CA 1
ATOM 871 C C . ASP A 1 109 ? 15.544 1.414 -27.155 1.00 87.56 109 ASP A C 1
ATOM 873 O O . ASP A 1 109 ? 16.504 0.846 -26.632 1.00 87.56 109 ASP A O 1
ATOM 877 N N . SER A 1 110 ? 15.313 1.312 -28.468 1.00 79.56 110 SER A N 1
ATOM 878 C CA . SER A 1 110 ? 16.006 0.366 -29.366 1.00 79.56 110 SER A CA 1
ATOM 879 C C . SER A 1 110 ? 17.541 0.451 -29.349 1.00 79.56 110 SER A C 1
ATOM 881 O O . SER A 1 110 ? 18.197 -0.561 -29.593 1.00 79.56 110 SER A O 1
ATOM 883 N N . ALA A 1 111 ? 18.105 1.616 -29.018 1.00 79.81 111 ALA A N 1
ATOM 884 C CA . ALA A 1 111 ? 19.547 1.866 -28.946 1.00 79.81 111 ALA A CA 1
ATOM 885 C C . ALA A 1 111 ? 20.189 1.542 -27.578 1.00 79.81 111 ALA A C 1
ATOM 887 O O . ALA A 1 111 ? 21.412 1.595 -27.444 1.00 79.81 111 ALA A O 1
ATOM 888 N N . TYR A 1 112 ? 19.391 1.205 -26.560 1.00 82.38 112 TYR A N 1
ATOM 889 C CA . TYR A 1 112 ? 19.858 1.009 -25.188 1.00 82.38 112 TYR A CA 1
ATOM 890 C C . TYR A 1 112 ? 19.576 -0.408 -24.696 1.00 82.38 112 TYR A C 1
ATOM 892 O O . TYR A 1 112 ? 18.535 -1.011 -24.959 1.00 82.38 112 TYR A O 1
ATOM 900 N N . ARG A 1 113 ? 20.531 -0.966 -23.953 1.00 81.25 113 ARG A N 1
ATOM 901 C CA . ARG A 1 113 ? 20.442 -2.305 -23.361 1.00 81.25 113 ARG A CA 1
ATOM 902 C C . ARG A 1 113 ? 20.871 -2.276 -21.896 1.00 81.25 113 ARG A C 1
ATOM 904 O O . ARG A 1 113 ? 21.396 -1.284 -21.392 1.00 81.25 113 ARG A O 1
ATOM 911 N N . GLY A 1 114 ? 20.670 -3.404 -21.222 1.00 82.69 114 GLY A N 1
ATOM 912 C CA . GLY A 1 114 ? 21.002 -3.586 -19.811 1.00 82.69 114 GLY A CA 1
ATOM 913 C C . GLY A 1 114 ? 19.812 -3.342 -18.876 1.00 82.69 114 GLY A C 1
ATOM 914 O O . GLY A 1 114 ? 18.788 -2.815 -19.305 1.00 82.69 114 GLY A O 1
ATOM 915 N N . PRO A 1 115 ? 19.939 -3.728 -17.595 1.00 82.38 115 PRO A N 1
ATOM 916 C CA . PRO A 1 115 ? 18.846 -3.674 -16.622 1.00 82.38 115 PRO A CA 1
ATOM 917 C C . PRO A 1 115 ? 18.342 -2.245 -16.365 1.00 82.38 115 PRO A C 1
ATOM 919 O O . PRO A 1 115 ? 17.153 -2.052 -16.152 1.00 82.38 115 PRO A O 1
ATOM 922 N N . GLN A 1 116 ? 19.227 -1.247 -16.455 1.00 83.19 116 GLN A N 1
ATOM 923 C CA . GLN A 1 116 ? 18.909 0.176 -16.276 1.00 83.19 116 GLN A CA 1
ATOM 924 C C . GLN A 1 116 ? 18.916 0.974 -17.588 1.00 83.19 116 GLN A C 1
ATOM 926 O O . GLN A 1 116 ? 18.852 2.197 -17.552 1.00 83.19 116 GLN A O 1
ATOM 931 N N . CYS A 1 117 ? 19.014 0.313 -18.747 1.00 84.38 117 CYS A N 1
ATOM 932 C CA . CYS A 1 117 ? 19.146 0.975 -20.052 1.00 84.38 117 CYS A CA 1
ATOM 933 C C . CYS A 1 117 ? 20.369 1.906 -20.168 1.00 84.38 117 CYS A C 1
ATOM 935 O O . CYS A 1 117 ? 20.369 2.854 -20.944 1.00 84.38 117 CYS A O 1
ATOM 937 N N . ASN A 1 118 ? 21.429 1.637 -19.407 1.00 83.00 118 ASN A N 1
ATOM 938 C CA . ASN A 1 118 ? 22.645 2.449 -19.379 1.00 83.00 118 ASN A CA 1
ATOM 939 C C . ASN A 1 118 ? 23.683 2.045 -20.440 1.00 83.00 118 ASN A C 1
ATOM 941 O O . ASN A 1 118 ? 24.622 2.798 -20.687 1.00 83.00 118 ASN A O 1
A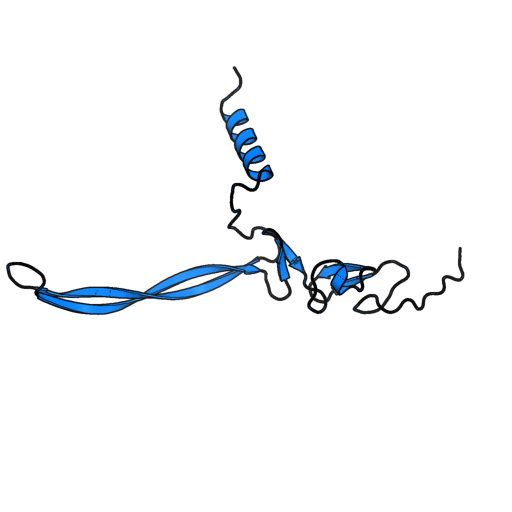TOM 945 N N . ASN A 1 119 ? 23.528 0.885 -21.086 1.00 80.50 119 ASN A N 1
ATOM 946 C CA . ASN A 1 119 ? 24.482 0.411 -22.083 1.00 80.50 119 ASN A CA 1
ATOM 947 C C . ASN A 1 119 ? 24.031 0.852 -23.479 1.00 80.50 119 ASN A C 1
ATOM 949 O O . ASN A 1 119 ? 23.211 0.185 -24.111 1.00 80.50 119 ASN A O 1
ATOM 953 N N . SER A 1 120 ? 24.599 1.951 -23.973 1.00 68.50 120 SER A N 1
ATOM 954 C CA . SER A 1 120 ? 24.368 2.493 -25.322 1.00 68.50 120 SER A CA 1
ATOM 955 C C . SER A 1 120 ? 25.272 1.875 -26.396 1.00 68.50 120 SER A C 1
ATOM 957 O O . SER A 1 120 ? 25.495 2.484 -27.438 1.00 68.50 120 SER A O 1
ATOM 959 N N . ASN A 1 121 ? 25.858 0.698 -26.148 1.00 63.50 121 ASN A N 1
ATOM 960 C CA . ASN A 1 121 ? 26.852 0.078 -27.035 1.00 63.50 121 ASN A CA 1
ATOM 961 C C . ASN A 1 121 ? 26.227 -0.562 -28.286 1.00 63.50 121 ASN A C 1
ATOM 963 O O . ASN A 1 121 ? 26.581 -1.677 -28.664 1.00 63.50 121 ASN A O 1
ATOM 967 N N . TYR A 1 122 ? 25.304 0.140 -28.935 1.00 55.69 122 TYR A N 1
ATOM 968 C CA . TYR A 1 122 ? 24.878 -0.173 -30.285 1.00 55.69 122 TYR A CA 1
ATOM 969 C C . TYR A 1 122 ? 25.153 1.044 -31.166 1.00 55.69 122 TYR A C 1
ATOM 971 O O . TYR A 1 122 ? 24.305 1.907 -31.374 1.00 55.69 122 TYR A O 1
ATOM 979 N N . HIS A 1 123 ? 26.391 1.114 -31.661 1.00 55.56 123 HIS A N 1
ATOM 980 C CA . HIS A 1 123 ? 26.638 1.733 -32.955 1.00 55.56 123 HIS A CA 1
ATOM 981 C C . HIS A 1 123 ? 25.768 0.973 -33.952 1.00 55.56 123 HIS A C 1
ATOM 983 O O . HIS A 1 123 ? 26.031 -0.196 -34.213 1.00 55.56 123 HIS A O 1
ATOM 989 N N . ASP A 1 124 ? 24.717 1.615 -34.440 1.00 54.69 124 ASP A N 1
ATOM 990 C CA . ASP A 1 124 ? 23.929 1.142 -35.566 1.00 54.69 124 ASP A CA 1
ATOM 991 C C . ASP A 1 124 ? 24.830 1.158 -36.819 1.00 54.69 124 ASP A C 1
ATOM 993 O O . ASP A 1 124 ? 25.269 2.240 -37.218 1.00 54.69 124 ASP A O 1
ATOM 997 N N . PRO A 1 125 ? 25.195 0.013 -37.431 1.00 52.97 125 PRO A N 1
ATOM 998 C CA . PRO A 1 125 ? 25.858 -0.020 -38.725 1.00 52.97 125 PRO A CA 1
ATOM 999 C C . PRO A 1 125 ? 24.830 -0.316 -39.832 1.00 52.97 125 PRO A C 1
ATOM 1001 O O . PRO A 1 125 ? 25.118 -1.094 -40.740 1.00 52.97 125 PRO A O 1
ATOM 1004 N N . GLY A 1 126 ? 23.611 0.231 -39.744 1.00 61.69 126 GLY A N 1
ATOM 1005 C CA . GLY A 1 126 ? 22.551 -0.096 -40.696 1.00 61.69 126 GLY A CA 1
ATOM 1006 C C . GLY A 1 126 ? 21.388 0.892 -40.755 1.00 61.69 126 GLY A C 1
ATOM 1007 O O . GLY A 1 126 ? 20.251 0.491 -40.516 1.00 61.69 126 GLY A O 1
ATOM 1008 N N . ALA A 1 127 ? 21.659 2.136 -41.157 1.00 44.09 127 ALA A N 1
ATOM 1009 C CA . ALA A 1 127 ? 20.672 3.030 -41.768 1.00 44.09 127 ALA A CA 1
ATOM 1010 C C . ALA A 1 127 ? 21.245 3.645 -43.050 1.00 44.09 127 ALA A C 1
ATOM 1012 O O . ALA A 1 127 ? 22.417 4.088 -43.008 1.00 44.09 127 ALA A O 1
#

Organism: Magallana gigas (NCBI:txid29159)

Secondary structure (DSSP, 8-state):
---HHHHHHHHHHHHHHTT-S---S--STTEEEEEEEEEEEEEEEEEE-SSSEEEEEEEEEEEEEEEEEEPTTEEEETTEEEEEETTEEGGGGGTTSEEEEET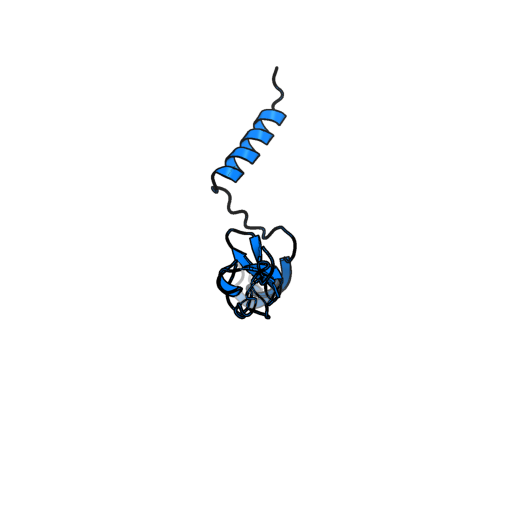TEEEE-TT-BSTTS-B--------

pLDDT: mean 78.95, std 16.84, range [41.47, 97.06]

Sequence (127 aa):
METPYKLFMLISVYLVYDGLYQVSAQSGPNVCSRQVTYYTRERDCAYRDWLSCRYYRYFLKAYFRTESKCCSGYKNVGGRCEPVCFGMTGRQGCSNVGNCEGPDTCRCDSAYRGPQCNNSNYHDPGA

Foldseek 3Di:
DDDPVVVVVVVVVVCVVVCVDPPVDLDDPQKDKDKDKDWDKDWDQPDADPPGRPDIDIDIDIDIDIDIDGHPQWDDDSSYTAGHAPNHGFCVSLVVQFGDPHRLQTDGDPQFDDSSSPDSPDPDPDD